Protein AF-A0A920W1B3-F1 (afdb_monomer)

Mean predicted aligned error: 7.69 Å

Secondary structure (DSSP, 8-state):
-HHHHHHHHHHHHHHHHHTT---EE-TT--TTTHHHHHT-TT--EE---HHHHHHHHHH-HHHHH--

Structure (mmCIF, N/CA/C/O backbone):
data_AF-A0A920W1B3-F1
#
_entry.id   AF-A0A920W1B3-F1
#
loop_
_atom_site.group_PDB
_atom_site.id
_atom_site.type_symbol
_atom_site.label_atom_id
_atom_site.label_alt_id
_atom_site.label_comp_id
_atom_site.label_asym_id
_atom_site.label_entity_id
_atom_site.label_seq_id
_atom_site.pdbx_PDB_ins_code
_atom_site.Cartn_x
_atom_site.Cartn_y
_atom_site.Cartn_z
_atom_site.occupancy
_atom_site.B_iso_or_equiv
_atom_site.auth_seq_id
_atom_site.auth_comp_id
_atom_site.auth_asym_id
_atom_site.auth_atom_id
_atom_site.pdbx_PDB_model_num
ATOM 1 N N . MET A 1 1 ? -5.582 18.365 0.518 1.00 61.72 1 MET A N 1
ATOM 2 C CA . MET A 1 1 ? -6.344 17.547 -0.459 1.00 61.72 1 MET A CA 1
ATOM 3 C C . MET A 1 1 ? -6.003 16.067 -0.302 1.00 61.72 1 MET A C 1
ATOM 5 O O . MET A 1 1 ? -6.912 15.286 -0.078 1.00 61.72 1 MET A O 1
ATOM 9 N N . TRP A 1 2 ? -4.711 15.719 -0.287 1.00 76.81 2 TRP A N 1
ATOM 10 C CA . TRP A 1 2 ? -4.179 14.364 -0.067 1.00 76.81 2 TRP A CA 1
ATOM 11 C C . TRP A 1 2 ? -4.665 13.650 1.211 1.00 76.81 2 TRP A C 1
ATOM 13 O O . TRP A 1 2 ? -5.177 12.540 1.140 1.00 76.81 2 TRP A O 1
ATOM 23 N N . GLU A 1 3 ? -4.589 14.301 2.375 1.00 78.69 3 GLU A N 1
ATOM 24 C CA . GLU A 1 3 ? -4.961 13.685 3.664 1.00 78.69 3 GLU A CA 1
ATOM 25 C C . GLU A 1 3 ? -6.430 13.245 3.738 1.00 78.69 3 GLU A C 1
ATOM 27 O O . GLU A 1 3 ? -6.750 12.228 4.350 1.00 78.69 3 GLU A O 1
ATOM 32 N N . LYS A 1 4 ? -7.335 13.990 3.087 1.00 83.56 4 LYS A N 1
ATOM 33 C CA . LYS A 1 4 ? -8.762 13.645 3.047 1.00 83.56 4 LYS A CA 1
ATOM 34 C C . LYS A 1 4 ? -8.998 12.363 2.255 1.00 83.56 4 LYS A C 1
ATOM 36 O O . LYS A 1 4 ? -9.789 11.529 2.682 1.00 83.56 4 LYS A O 1
ATOM 41 N N . GLU A 1 5 ? -8.307 12.206 1.131 1.00 82.50 5 GLU A N 1
ATOM 42 C CA . GLU A 1 5 ? -8.403 11.009 0.297 1.00 82.50 5 GLU A CA 1
ATOM 43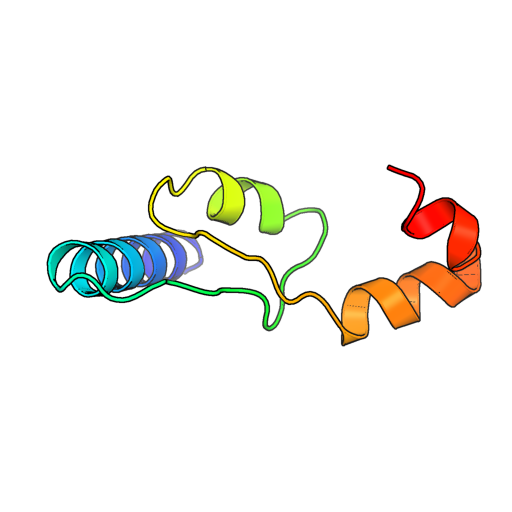 C C . GLU A 1 5 ? -7.777 9.796 0.986 1.00 82.50 5 GLU A C 1
ATOM 45 O O . GLU A 1 5 ? -8.390 8.731 1.016 1.00 82.50 5 GLU A O 1
ATOM 50 N N . LEU A 1 6 ? -6.631 9.973 1.652 1.00 81.69 6 LEU A N 1
ATOM 51 C CA . LEU A 1 6 ? -6.017 8.912 2.452 1.00 81.69 6 LEU A CA 1
ATOM 52 C C . LEU A 1 6 ? -6.956 8.432 3.570 1.00 81.69 6 LEU A C 1
ATOM 54 O O . LEU A 1 6 ? -7.170 7.231 3.727 1.00 81.69 6 LEU A O 1
ATOM 58 N N . LEU A 1 7 ? -7.583 9.361 4.298 1.00 83.56 7 LEU A N 1
ATOM 59 C CA . LEU A 1 7 ? -8.544 9.025 5.349 1.00 83.56 7 LEU A CA 1
ATOM 60 C C . LEU A 1 7 ? -9.797 8.332 4.790 1.00 83.56 7 LEU A C 1
ATOM 62 O O . LEU A 1 7 ? -10.358 7.449 5.440 1.00 83.56 7 LEU A O 1
ATOM 66 N N . ARG A 1 8 ? -10.255 8.718 3.593 1.00 84.88 8 ARG A N 1
ATOM 67 C CA . ARG A 1 8 ? -11.369 8.043 2.909 1.00 84.88 8 ARG A CA 1
ATOM 68 C C . ARG A 1 8 ? -11.016 6.604 2.554 1.00 84.88 8 ARG A C 1
ATOM 70 O O . ARG A 1 8 ? -11.840 5.727 2.798 1.00 84.88 8 ARG A O 1
ATOM 77 N N . ILE A 1 9 ? -9.812 6.364 2.036 1.00 84.50 9 ILE A N 1
ATOM 78 C CA . ILE A 1 9 ? -9.326 5.016 1.720 1.00 84.50 9 ILE A CA 1
ATOM 79 C C . ILE A 1 9 ? -9.248 4.176 2.997 1.00 84.50 9 ILE A C 1
ATOM 81 O O . ILE A 1 9 ? -9.831 3.102 3.034 1.00 84.50 9 ILE A O 1
ATOM 85 N N . GLN A 1 10 ? -8.646 4.691 4.073 1.00 84.38 10 GLN A N 1
ATOM 86 C CA . GLN A 1 10 ? -8.568 3.977 5.356 1.00 84.38 10 GLN A CA 1
ATOM 87 C C . GLN A 1 10 ? -9.950 3.615 5.913 1.00 84.38 10 GLN A C 1
ATOM 89 O O . GLN A 1 10 ? -10.175 2.486 6.344 1.00 84.38 10 GLN A O 1
ATOM 94 N N . LYS A 1 11 ? -10.908 4.551 5.869 1.00 87.50 11 LYS A N 1
ATOM 95 C CA . LYS A 1 11 ? -12.287 4.292 6.308 1.00 87.50 11 LYS A CA 1
ATOM 96 C C . LYS A 1 11 ? -12.978 3.237 5.449 1.00 87.50 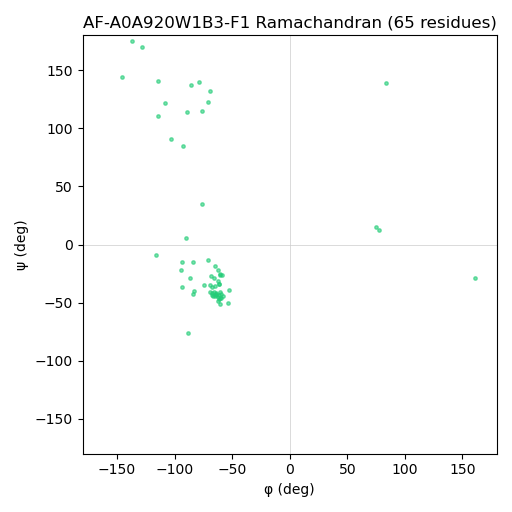11 LYS A C 1
ATOM 98 O O . LYS A 1 11 ? -13.674 2.390 5.998 1.00 87.50 11 LYS A O 1
ATOM 103 N N . ALA A 1 12 ? -12.793 3.279 4.131 1.00 86.12 12 ALA A N 1
ATOM 104 C CA . ALA A 1 12 ? -13.363 2.291 3.220 1.00 86.12 12 ALA A CA 1
ATOM 105 C C . ALA A 1 12 ? -12.749 0.899 3.437 1.00 86.12 12 ALA A C 1
ATOM 107 O O . ALA A 1 12 ? -13.494 -0.074 3.539 1.00 86.12 12 ALA A O 1
ATOM 108 N N . SER A 1 13 ? -11.423 0.814 3.586 1.00 85.56 13 SER A N 1
ATOM 109 C CA . SER A 1 13 ? -10.712 -0.432 3.888 1.00 85.56 13 SER A CA 1
ATOM 110 C C . SER A 1 13 ? -11.172 -1.026 5.214 1.00 85.56 13 SER A C 1
ATOM 112 O O . SER A 1 13 ? -11.513 -2.203 5.281 1.00 85.56 13 SER A O 1
ATOM 114 N N . LYS A 1 14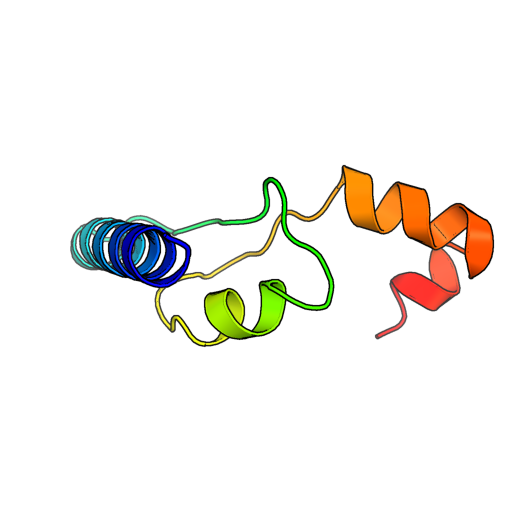 ? -11.282 -0.198 6.258 1.00 87.31 14 LYS A N 1
ATOM 115 C CA . LYS A 1 14 ? -11.798 -0.642 7.551 1.00 87.31 14 LYS A CA 1
ATOM 116 C C . LYS A 1 14 ? -13.239 -1.130 7.470 1.00 87.31 14 LYS A C 1
ATOM 118 O O . LYS A 1 14 ? -13.543 -2.192 7.992 1.00 87.31 14 LYS A O 1
ATOM 123 N N . TYR A 1 15 ? -14.107 -0.391 6.789 1.00 88.62 15 TYR A N 1
ATOM 124 C CA . TYR A 1 15 ? -15.506 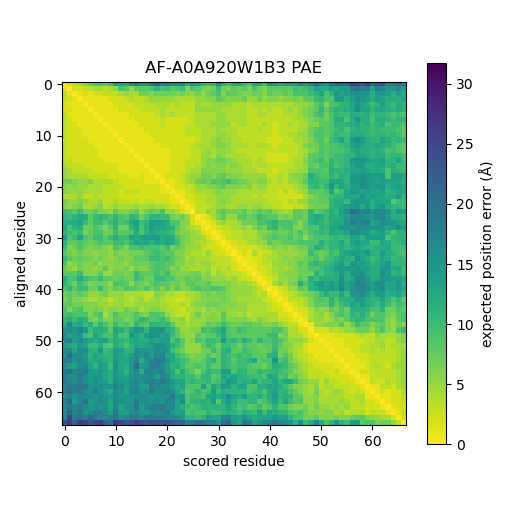-0.776 6.636 1.00 88.62 15 TYR A CA 1
ATOM 125 C C . TYR A 1 15 ? -15.663 -2.116 5.899 1.00 88.62 15 TYR A C 1
ATOM 127 O O . TYR A 1 15 ? -16.428 -2.969 6.336 1.00 88.62 15 TYR A O 1
ATOM 135 N N . ALA A 1 16 ? -14.909 -2.330 4.818 1.00 86.06 16 ALA A N 1
ATOM 136 C CA . ALA A 1 16 ? -14.910 -3.591 4.081 1.00 86.06 16 ALA A CA 1
ATOM 137 C C . ALA A 1 16 ? -14.362 -4.759 4.924 1.00 86.06 16 ALA A C 1
ATOM 139 O O . ALA A 1 16 ? -14.986 -5.819 4.971 1.00 86.06 16 ALA A O 1
ATOM 140 N N . SER A 1 17 ? -13.259 -4.542 5.647 1.00 87.81 17 SER A N 1
ATOM 141 C CA . SER A 1 17 ? -12.665 -5.543 6.540 1.00 87.81 17 SER A CA 1
ATOM 142 C C . SER A 1 17 ? -13.592 -5.915 7.703 1.00 87.81 17 SER A C 1
ATOM 144 O O . SER A 1 17 ? -13.783 -7.099 7.976 1.00 87.81 17 SER A O 1
ATOM 146 N N . ASP A 1 18 ? -14.258 -4.933 8.323 1.00 89.25 18 ASP A N 1
ATOM 147 C CA . ASP A 1 18 ? -15.238 -5.160 9.396 1.00 89.25 18 ASP A CA 1
ATOM 148 C C . ASP A 1 18 ? -16.455 -5.983 8.898 1.00 89.25 18 ASP A C 1
ATOM 150 O O . ASP A 1 18 ? -17.127 -6.640 9.692 1.00 89.25 18 ASP A O 1
ATOM 154 N N . MET A 1 19 ? -16.723 -6.003 7.583 1.00 89.00 19 MET A N 1
ATOM 155 C CA . MET A 1 19 ? -17.736 -6.857 6.939 1.00 89.00 19 MET A CA 1
ATOM 156 C C . MET A 1 19 ? -17.204 -8.230 6.486 1.00 89.00 19 MET A C 1
ATOM 158 O O . MET A 1 19 ? -17.932 -8.989 5.847 1.00 89.00 19 MET A O 1
ATOM 162 N N . GLY A 1 20 ? -15.950 -8.565 6.800 1.00 86.12 20 GLY A N 1
ATOM 163 C CA . GLY A 1 20 ? -15.305 -9.820 6.405 1.00 86.12 20 GLY A CA 1
ATOM 164 C C . GLY A 1 20 ? -14.901 -9.880 4.930 1.00 86.12 20 GLY A C 1
ATOM 165 O O . GLY A 1 20 ? -14.634 -10.965 4.412 1.00 86.12 20 GLY A O 1
ATOM 166 N N . LEU A 1 21 ? -14.871 -8.738 4.235 1.00 81.44 21 LEU A N 1
ATOM 167 C CA . LEU A 1 21 ? -14.400 -8.659 2.857 1.00 81.44 21 LEU A CA 1
ATOM 168 C C . LEU A 1 21 ? -12.884 -8.483 2.831 1.00 81.44 21 LEU A C 1
ATOM 170 O O . LEU A 1 21 ? -12.327 -7.659 3.557 1.00 81.44 21 LEU A O 1
ATOM 174 N N . ARG A 1 22 ? -12.236 -9.209 1.919 1.00 79.00 22 ARG A N 1
ATOM 175 C CA . ARG A 1 22 ? -10.824 -8.997 1.597 1.00 79.00 22 ARG A CA 1
ATOM 176 C C . ARG A 1 22 ? -10.670 -7.661 0.882 1.00 79.00 22 ARG A C 1
ATOM 178 O O . ARG A 1 22 ? -11.411 -7.374 -0.061 1.00 79.00 22 ARG A O 1
ATOM 185 N N . VAL A 1 23 ? -9.714 -6.848 1.320 1.00 79.44 23 VAL A N 1
ATOM 186 C CA . VAL A 1 23 ? -9.513 -5.497 0.784 1.00 79.44 23 VAL A CA 1
ATOM 187 C C . VAL A 1 23 ? -8.252 -5.447 -0.061 1.00 79.44 23 VAL A C 1
ATOM 189 O O . VAL A 1 23 ? -7.149 -5.703 0.422 1.00 79.44 23 VAL A O 1
ATOM 192 N N . PHE A 1 24 ? -8.422 -5.056 -1.321 1.00 80.19 24 PHE A N 1
ATOM 193 C CA . PHE A 1 24 ? -7.335 -4.884 -2.278 1.00 80.19 24 PHE A CA 1
ATOM 194 C C . PHE A 1 24 ? -7.198 -3.414 -2.675 1.00 80.19 24 PHE A C 1
ATOM 196 O O . PHE A 1 24 ? -8.195 -2.722 -2.887 1.00 80.19 24 PHE A O 1
ATOM 203 N N . ALA A 1 25 ? -5.962 -2.940 -2.814 1.00 80.00 25 ALA A N 1
ATOM 204 C CA . ALA A 1 25 ? -5.648 -1.611 -3.340 1.00 80.00 25 ALA A CA 1
ATOM 205 C C . ALA A 1 25 ? -4.622 -1.718 -4.479 1.00 80.00 25 ALA A C 1
ATOM 207 O O . ALA A 1 25 ? -4.079 -2.789 -4.723 1.00 80.00 25 ALA A O 1
ATOM 208 N N . GLY A 1 26 ? -4.357 -0.640 -5.224 1.00 70.50 26 GLY A N 1
ATOM 209 C CA . GLY A 1 26 ? -3.337 -0.710 -6.283 1.00 70.50 26 GLY A CA 1
ATOM 210 C C . GLY A 1 26 ? -3.393 0.358 -7.369 1.00 70.50 26 GLY A C 1
ATOM 211 O O . GLY A 1 26 ? -2.357 0.732 -7.919 1.00 70.50 26 GLY A O 1
ATOM 212 N N . HIS A 1 27 ? -4.574 0.895 -7.681 1.00 74.00 27 HIS A N 1
ATOM 213 C CA . HIS A 1 27 ? -4.698 1.855 -8.777 1.00 74.00 27 HIS A CA 1
ATOM 214 C C . HIS A 1 27 ? -4.053 3.207 -8.426 1.00 74.00 27 HIS A C 1
ATOM 216 O O . HIS A 1 27 ? -4.422 3.837 -7.438 1.00 74.00 27 HIS A O 1
ATOM 222 N N . GLY A 1 28 ? -3.088 3.651 -9.239 1.00 64.12 28 GLY A N 1
ATOM 223 C CA . GLY A 1 28 ? -2.397 4.934 -9.055 1.00 64.12 28 GLY A CA 1
ATOM 224 C C . GLY A 1 28 ? -1.326 4.952 -7.956 1.00 64.12 28 GLY A C 1
ATOM 225 O O . GLY A 1 28 ? -0.860 6.031 -7.580 1.00 64.12 28 GLY A O 1
ATOM 226 N N . LEU A 1 29 ? -0.923 3.785 -7.437 1.00 72.25 29 LEU A N 1
ATOM 227 C CA . LEU A 1 29 ? 0.154 3.708 -6.450 1.00 72.25 29 LEU A CA 1
ATOM 228 C C . LEU A 1 29 ? 1.539 3.823 -7.105 1.00 72.25 29 LEU A C 1
ATOM 230 O O . LEU A 1 29 ? 1.792 3.263 -8.171 1.00 72.25 29 LEU A O 1
ATOM 234 N N . ASN A 1 30 ? 2.433 4.553 -6.444 1.00 66.56 30 ASN A N 1
ATOM 235 C CA . ASN A 1 30 ? 3.841 4.747 -6.786 1.00 66.56 30 ASN A CA 1
ATOM 236 C C . ASN A 1 30 ? 4.707 4.651 -5.511 1.00 66.56 30 ASN A C 1
ATOM 238 O O . ASN A 1 30 ? 4.175 4.531 -4.407 1.00 66.56 30 ASN A O 1
ATOM 242 N N . TYR A 1 31 ? 6.039 4.712 -5.634 1.00 64.38 31 TYR A N 1
ATOM 243 C CA . TYR A 1 31 ? 6.945 4.545 -4.482 1.00 64.38 31 TYR A CA 1
ATOM 244 C C . TYR A 1 31 ? 6.731 5.554 -3.341 1.00 64.38 31 TYR A C 1
ATOM 246 O O . TYR A 1 31 ? 7.015 5.230 -2.184 1.00 64.38 31 TYR A O 1
ATOM 254 N N . ASP A 1 32 ? 6.208 6.742 -3.642 1.00 70.69 32 ASP A N 1
ATOM 255 C CA . ASP A 1 32 ? 6.025 7.807 -2.657 1.00 70.69 32 ASP A CA 1
ATOM 256 C C . ASP A 1 32 ? 4.734 7.626 -1.856 1.00 70.69 32 ASP A C 1
ATOM 258 O O . ASP A 1 32 ? 4.713 7.825 -0.641 1.00 70.69 32 ASP A O 1
ATOM 262 N N . ASN A 1 33 ? 3.652 7.207 -2.518 1.00 71.75 33 ASN A N 1
ATOM 263 C CA . ASN A 1 33 ? 2.341 7.094 -1.886 1.00 71.75 33 ASN A CA 1
ATOM 264 C C . ASN A 1 33 ? 2.020 5.691 -1.350 1.00 71.75 33 ASN A C 1
ATOM 266 O O . ASN A 1 33 ? 1.208 5.565 -0.430 1.00 71.75 33 ASN A O 1
ATOM 270 N N . VAL A 1 34 ? 2.687 4.648 -1.857 1.00 76.44 34 VAL A N 1
ATOM 271 C CA . VAL A 1 34 ? 2.417 3.258 -1.469 1.00 76.44 34 VAL A CA 1
ATOM 272 C C . VAL A 1 34 ? 2.678 3.036 0.019 1.00 76.44 34 VAL A C 1
ATOM 274 O O . VAL A 1 34 ? 1.919 2.327 0.668 1.00 76.44 34 VAL A O 1
ATOM 277 N N . LYS A 1 35 ? 3.666 3.725 0.607 1.00 76.88 35 LYS A N 1
ATOM 278 C CA . LYS A 1 35 ? 3.996 3.615 2.038 1.00 76.88 35 LYS A CA 1
ATOM 279 C C . LYS A 1 35 ? 2.823 3.997 2.941 1.00 76.88 35 LYS A C 1
ATOM 281 O O . LYS A 1 35 ? 2.557 3.304 3.914 1.00 76.88 35 LYS A O 1
ATOM 286 N N . ALA A 1 36 ? 2.099 5.066 2.610 1.00 74.75 36 ALA A N 1
ATOM 287 C CA . ALA A 1 36 ? 0.952 5.517 3.400 1.00 74.75 36 ALA A CA 1
ATOM 288 C C . ALA A 1 36 ? -0.236 4.540 3.326 1.00 74.75 36 ALA A C 1
ATOM 290 O O . ALA A 1 36 ? -1.030 4.463 4.261 1.00 74.75 36 ALA A O 1
ATOM 291 N N . ILE A 1 37 ? -0.337 3.788 2.227 1.00 75.56 37 ILE A N 1
ATOM 292 C CA . ILE A 1 37 ? -1.384 2.792 1.981 1.00 75.56 37 ILE A CA 1
ATOM 293 C C . ILE A 1 37 ? -1.030 1.451 2.639 1.00 75.56 37 ILE A C 1
ATOM 295 O O . ILE A 1 37 ? -1.873 0.876 3.315 1.00 75.56 37 ILE A O 1
ATOM 299 N N . VAL A 1 38 ? 0.228 1.004 2.538 1.00 73.25 38 VAL A N 1
ATOM 300 C CA . VAL A 1 38 ? 0.750 -0.224 3.180 1.00 73.25 38 VAL A CA 1
ATOM 301 C C . VAL A 1 38 ? 0.642 -0.174 4.708 1.00 73.25 38 VAL A C 1
ATOM 303 O O . VAL A 1 38 ? 0.539 -1.208 5.356 1.00 73.25 38 VAL A O 1
ATOM 306 N N . LEU A 1 39 ? 0.643 1.022 5.305 1.00 74.94 39 LEU A N 1
ATOM 307 C CA . LEU A 1 39 ? 0.447 1.187 6.749 1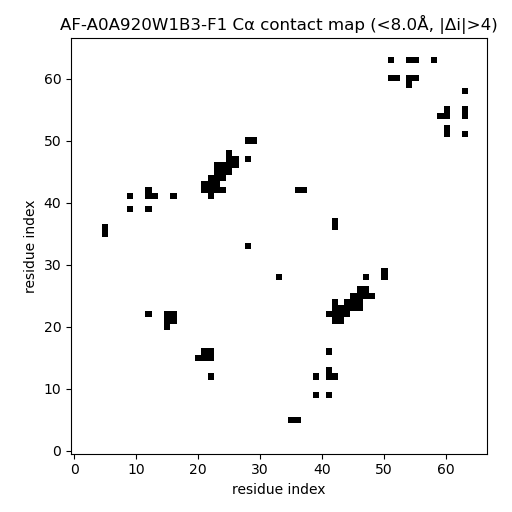.00 74.94 39 LEU A CA 1
ATOM 308 C C . LEU A 1 39 ? -0.993 0.887 7.214 1.00 74.94 39 LEU A C 1
ATOM 310 O O . LEU A 1 39 ? -1.210 0.739 8.418 1.00 74.94 39 LEU A O 1
ATOM 314 N N . SER A 1 40 ? -1.971 0.788 6.305 1.00 73.44 40 SER A N 1
ATOM 315 C CA . SER A 1 40 ? -3.326 0.332 6.638 1.00 73.44 40 SER A CA 1
ATOM 316 C C . SER A 1 40 ? -3.312 -1.185 6.811 1.00 73.44 40 SER A C 1
ATOM 318 O O . SER A 1 40 ? -3.092 -1.922 5.853 1.00 73.44 40 SER A O 1
ATOM 320 N N . ARG A 1 41 ? -3.574 -1.659 8.032 1.00 76.38 41 ARG A N 1
ATOM 321 C CA . ARG A 1 41 ? -3.583 -3.094 8.371 1.00 76.38 41 ARG A CA 1
ATOM 322 C C . ARG A 1 41 ? -4.674 -3.888 7.657 1.00 76.38 41 ARG A C 1
ATOM 324 O O . ARG A 1 41 ? -4.614 -5.108 7.615 1.00 76.38 41 ARG A O 1
ATOM 331 N N . GLU A 1 42 ? -5.677 -3.190 7.151 1.00 82.25 42 GLU A N 1
ATOM 332 C CA . GLU A 1 42 ? -6.880 -3.748 6.554 1.00 82.25 42 GLU A CA 1
ATOM 333 C C . GLU A 1 42 ? -6.688 -4.113 5.079 1.00 82.25 42 GLU A C 1
ATOM 335 O O . GLU A 1 42 ? -7.523 -4.823 4.535 1.00 82.25 42 GLU A O 1
ATOM 340 N N . ILE A 1 43 ? -5.619 -3.637 4.427 1.00 79.50 43 ILE A N 1
ATOM 341 C CA . ILE A 1 43 ? -5.322 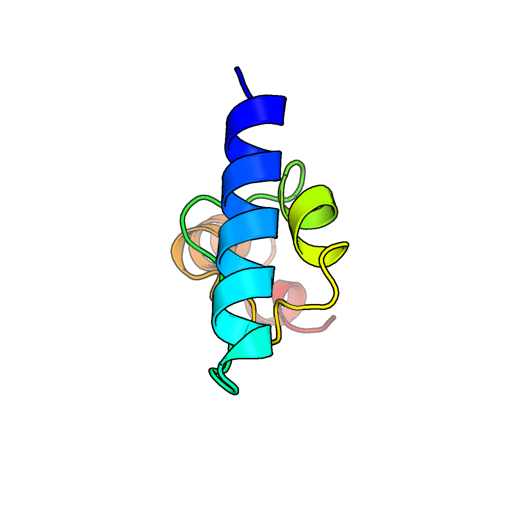-3.929 3.019 1.00 79.50 43 ILE A CA 1
ATOM 342 C C . ILE A 1 43 ? -4.479 -5.202 2.944 1.00 79.50 43 ILE A C 1
ATOM 344 O O . ILE A 1 43 ? -3.329 -5.222 3.375 1.00 79.50 43 ILE A O 1
ATOM 348 N N . GLU A 1 44 ? -5.051 -6.256 2.368 1.00 75.00 44 GLU A N 1
ATOM 349 C CA . GLU A 1 44 ? -4.419 -7.577 2.279 1.00 75.00 44 GLU A CA 1
ATOM 350 C C . GLU A 1 44 ? -3.512 -7.731 1.053 1.00 75.00 44 GLU A C 1
ATOM 352 O O . GLU A 1 44 ? -2.556 -8.501 1.092 1.00 75.00 44 GLU A O 1
ATOM 357 N N . GLU A 1 45 ? -3.801 -7.026 -0.046 1.00 72.31 45 GLU A N 1
ATOM 358 C CA . GLU A 1 45 ? -3.068 -7.180 -1.308 1.00 72.31 45 GLU A CA 1
ATOM 359 C C . GLU A 1 45 ? -2.953 -5.858 -2.074 1.00 72.31 45 GLU A C 1
ATOM 361 O O . GLU A 1 45 ? -3.887 -5.046 -2.111 1.00 72.31 45 GLU A O 1
ATOM 366 N N . LEU A 1 46 ? -1.803 -5.671 -2.729 1.00 72.69 46 LEU A N 1
ATOM 367 C CA . LEU A 1 46 ? -1.528 -4.536 -3.603 1.00 72.69 46 LEU A CA 1
ATOM 368 C C . LEU A 1 46 ? -1.354 -4.986 -5.054 1.00 72.69 46 LEU A C 1
ATOM 370 O O . LEU A 1 46 ? -0.343 -5.574 -5.425 1.00 72.69 46 LEU A O 1
ATOM 374 N N . ASN A 1 47 ? -2.318 -4.625 -5.895 1.00 70.69 47 ASN A N 1
ATOM 375 C CA . ASN A 1 47 ? -2.324 -4.913 -7.323 1.00 70.69 47 ASN A CA 1
ATOM 376 C C . ASN A 1 47 ? -1.704 -3.755 -8.118 1.00 70.69 47 ASN A C 1
ATOM 378 O O . ASN A 1 47 ? -2.393 -2.857 -8.607 1.00 70.69 47 ASN A O 1
ATOM 382 N N . ILE A 1 48 ? -0.373 -3.758 -8.232 1.00 72.31 48 ILE A N 1
ATOM 383 C CA . ILE A 1 48 ? 0.403 -2.703 -8.900 1.00 72.31 48 ILE A CA 1
ATOM 384 C C . ILE A 1 48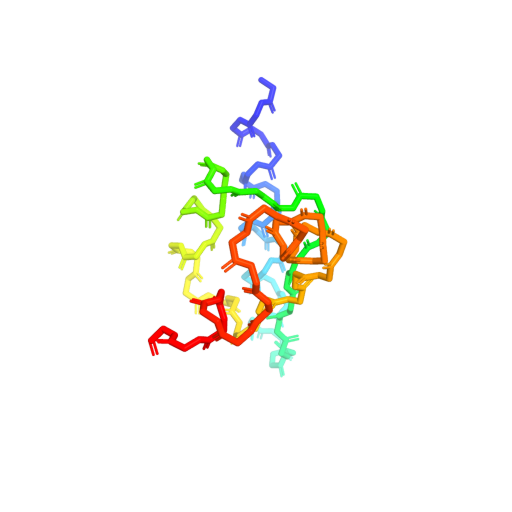 ? 0.846 -3.185 -10.291 1.00 72.31 48 ILE A C 1
ATOM 386 O O . ILE A 1 48 ? 1.910 -3.765 -10.447 1.00 72.31 48 ILE A O 1
ATOM 390 N N . GLY A 1 49 ? 0.041 -2.939 -11.328 1.00 68.19 49 GLY A N 1
ATOM 391 C CA . GLY A 1 49 ? 0.359 -3.367 -12.702 1.00 68.19 49 GLY A CA 1
ATOM 392 C C . GLY A 1 49 ? 1.196 -2.353 -13.491 1.00 68.19 49 GLY A C 1
ATOM 393 O O . GLY A 1 49 ? 2.401 -2.514 -13.673 1.00 68.19 49 GLY A O 1
ATOM 394 N N . HIS A 1 50 ? 0.547 -1.279 -13.956 1.00 70.62 50 HIS A N 1
ATOM 395 C CA . HIS A 1 50 ? 1.128 -0.283 -14.872 1.00 70.62 50 HIS A CA 1
ATOM 396 C C . HIS A 1 50 ? 2.465 0.296 -14.383 1.00 70.62 50 HIS A C 1
ATOM 398 O O . HIS A 1 50 ? 3.392 0.489 -15.165 1.00 70.62 50 HIS A O 1
ATOM 404 N N . PHE A 1 51 ? 2.581 0.542 -13.078 1.00 74.12 51 PHE A N 1
ATOM 405 C CA . PHE A 1 51 ? 3.802 1.068 -12.482 1.00 74.12 51 PHE A CA 1
ATOM 406 C C . PHE A 1 51 ? 4.969 0.070 -12.528 1.00 74.12 51 PHE A C 1
ATOM 408 O O . PHE A 1 51 ? 6.075 0.461 -12.893 1.00 74.12 51 PHE A O 1
ATOM 415 N N . LEU A 1 52 ? 4.733 -1.214 -12.221 1.00 73.94 52 LEU A N 1
ATOM 416 C CA . LEU A 1 52 ? 5.782 -2.236 -12.289 1.00 73.94 52 LEU A CA 1
ATOM 417 C C . LEU A 1 52 ? 6.245 -2.460 -13.730 1.00 73.94 52 LEU A C 1
ATOM 419 O O . LEU A 1 52 ? 7.442 -2.542 -13.990 1.00 73.94 52 LEU A O 1
ATOM 423 N N . VAL A 1 53 ? 5.313 -2.472 -14.686 1.00 80.31 53 VAL A N 1
ATOM 424 C CA . VAL A 1 53 ? 5.652 -2.579 -16.112 1.00 80.31 53 VAL A CA 1
ATOM 425 C C . VAL A 1 53 ? 6.500 -1.384 -16.557 1.00 80.31 53 VAL A C 1
ATOM 427 O O . VAL A 1 53 ? 7.556 -1.584 -17.152 1.00 80.31 53 VAL A O 1
ATOM 430 N N . ALA A 1 54 ? 6.112 -0.154 -16.204 1.00 76.06 54 ALA A N 1
ATOM 431 C CA . ALA A 1 54 ? 6.892 1.042 -16.526 1.00 76.06 54 ALA A CA 1
ATOM 432 C C . ALA A 1 54 ? 8.300 1.019 -15.899 1.00 76.06 54 ALA A C 1
ATOM 434 O O . ALA A 1 54 ? 9.271 1.361 -16.568 1.00 76.06 54 ALA A O 1
ATOM 435 N N . GLN A 1 55 ? 8.435 0.571 -14.646 1.00 76.31 55 GLN A N 1
ATOM 436 C CA . GLN A 1 55 ? 9.738 0.448 -13.979 1.00 76.31 55 GLN A CA 1
ATOM 437 C C . GLN A 1 55 ? 10.611 -0.659 -14.579 1.00 76.31 55 GL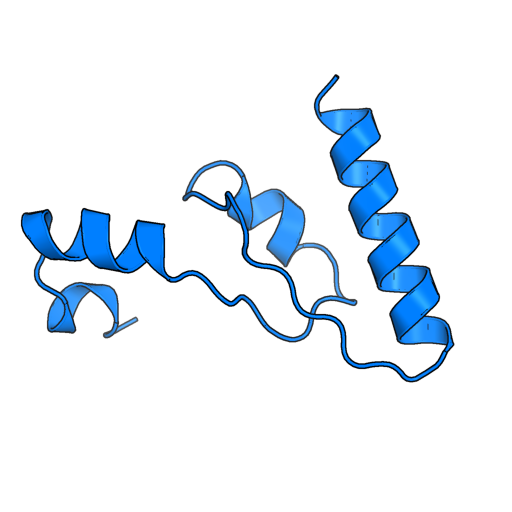N A C 1
ATOM 439 O O . GLN A 1 55 ? 11.826 -0.496 -14.695 1.00 76.31 55 GLN A O 1
ATOM 444 N N . SER A 1 56 ? 10.008 -1.763 -15.025 1.00 83.19 56 SER A N 1
ATOM 445 C CA . SER A 1 56 ? 10.739 -2.894 -15.605 1.00 83.19 56 SER A CA 1
ATOM 446 C C . SER A 1 56 ? 11.534 -2.524 -16.861 1.00 83.19 56 SER A C 1
ATOM 448 O O . SER A 1 56 ? 12.564 -3.140 -17.123 1.00 83.19 56 SER A O 1
ATOM 450 N N . VAL A 1 57 ? 11.122 -1.475 -17.584 1.00 83.00 57 VAL A N 1
ATOM 451 C CA . VAL A 1 57 ? 11.858 -0.932 -18.738 1.00 83.00 57 VAL A CA 1
ATOM 452 C C . VAL A 1 57 ? 13.239 -0.406 -18.331 1.00 83.00 57 VAL A C 1
ATOM 454 O O . VAL A 1 57 ? 14.178 -0.481 -19.117 1.00 83.00 57 VAL A O 1
ATOM 457 N N . TYR A 1 58 ? 13.383 0.099 -17.103 1.00 81.00 58 TYR A N 1
ATOM 458 C CA . TYR A 1 58 ? 14.627 0.699 -16.618 1.00 81.00 58 TYR A CA 1
ATOM 459 C C . TYR A 1 58 ? 15.522 -0.285 -15.865 1.00 81.00 58 TYR A C 1
ATOM 461 O O . TYR A 1 58 ? 16.744 -0.195 -15.965 1.00 81.00 58 TYR A O 1
ATOM 469 N N . VAL A 1 59 ? 14.936 -1.205 -15.093 1.00 83.25 59 VAL A N 1
ATOM 470 C CA . VAL A 1 59 ? 15.699 -2.082 -14.181 1.00 83.25 59 VAL A CA 1
ATOM 471 C C . VAL A 1 59 ? 15.628 -3.572 -14.522 1.00 83.25 5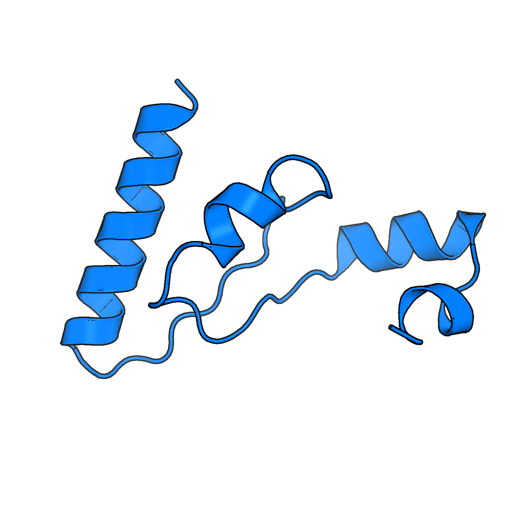9 VAL A C 1
ATOM 473 O O . VAL A 1 59 ? 16.386 -4.352 -13.948 1.00 83.25 59 VAL A O 1
ATOM 476 N N . GLY A 1 60 ? 14.764 -3.964 -15.463 1.00 81.62 60 GLY A N 1
ATOM 477 C CA . GLY A 1 60 ? 14.449 -5.358 -15.781 1.00 81.62 60 GLY A CA 1
ATOM 478 C C . GLY A 1 60 ? 13.389 -5.950 -14.844 1.00 81.62 60 GLY A C 1
ATOM 479 O O . GLY A 1 60 ? 13.402 -5.709 -13.638 1.00 81.62 60 GLY A O 1
ATOM 480 N N . MET A 1 61 ? 12.454 -6.734 -15.393 1.00 81.25 61 MET A N 1
ATOM 481 C CA . MET A 1 61 ? 11.304 -7.258 -14.635 1.00 81.25 61 MET A CA 1
ATOM 482 C C . MET A 1 61 ? 11.702 -8.272 -13.557 1.00 81.25 61 MET A C 1
ATOM 484 O O . MET A 1 61 ? 11.142 -8.256 -12.467 1.00 81.25 61 MET A O 1
ATOM 488 N N . GLU A 1 62 ? 12.705 -9.102 -13.839 1.00 81.50 62 GLU A N 1
ATOM 489 C CA . GLU A 1 62 ? 13.249 -10.069 -12.882 1.00 81.50 62 GLU A CA 1
ATOM 490 C C . GLU A 1 62 ? 13.808 -9.363 -11.642 1.00 81.50 62 GLU A C 1
ATOM 492 O O . GLU A 1 62 ? 13.389 -9.650 -10.526 1.00 81.50 62 GLU A O 1
ATOM 497 N N . LYS A 1 63 ? 14.662 -8.354 -11.847 1.00 79.38 63 LYS A N 1
ATOM 498 C CA . LYS A 1 63 ? 15.273 -7.566 -10.770 1.00 79.38 63 LYS A CA 1
ATOM 499 C C . LYS A 1 63 ? 14.259 -6.736 -9.977 1.00 79.38 63 LYS A C 1
ATOM 501 O O . LYS A 1 63 ? 14.486 -6.425 -8.813 1.00 79.38 63 LYS A O 1
ATOM 506 N N . LEU A 1 64 ? 13.159 -6.339 -10.618 1.00 78.38 64 LEU A N 1
ATOM 507 C CA . LEU A 1 64 ? 12.085 -5.576 -9.985 1.00 78.38 64 LEU A CA 1
ATOM 508 C C . LEU A 1 64 ? 11.222 -6.442 -9.055 1.00 78.38 64 LEU A C 1
ATOM 510 O O . LEU A 1 64 ? 10.734 -5.946 -8.044 1.00 78.38 64 LEU A O 1
ATOM 514 N N . LEU A 1 65 ? 11.012 -7.710 -9.417 1.00 75.56 65 LEU A N 1
ATOM 515 C CA . LEU A 1 65 ? 10.172 -8.653 -8.674 1.00 75.56 65 LEU A CA 1
ATOM 516 C C . LEU A 1 65 ? 10.960 -9.508 -7.674 1.00 75.56 65 LEU A C 1
ATOM 518 O O . LEU A 1 65 ? 10.349 -10.114 -6.799 1.00 75.56 65 LEU A O 1
ATOM 522 N N . SER A 1 66 ? 12.291 -9.551 -7.774 1.00 76.25 66 SER A N 1
ATOM 523 C CA . SER A 1 66 ? 13.184 -10.329 -6.905 1.00 76.25 66 SER A CA 1
ATOM 524 C C . SER A 1 66 ? 13.399 -9.711 -5.512 1.00 76.25 66 SER A C 1
ATOM 526 O O . SER A 1 66 ? 14.520 -9.745 -5.005 1.00 76.25 66 SER A O 1
ATOM 528 N N . GLY A 1 67 ? 12.364 -9.077 -4.949 1.00 56.50 67 GLY A N 1
ATOM 529 C CA . GLY A 1 67 ? 12.386 -8.475 -3.611 1.00 56.50 67 GLY A CA 1
ATOM 530 C C . GLY A 1 67 ? 12.700 -9.472 -2.504 1.00 56.50 67 GLY A C 1
ATOM 531 O O . GLY A 1 67 ? 12.278 -10.644 -2.625 1.00 56.50 67 GLY A O 1
#

Nearest PDB structures (foldseek):
  3o6c-assembly1_A  TM=9.636E-01  e=2.440E-04  Campylobacter jejuni subsp. jejuni NCTC 11168 = ATCC 700819
  1ho1-assembly1_C  TM=9.458E-01  e=6.331E-04  Escherichia coli
  3f4n-assembly5_B  TM=9.524E-01  e=7.767E-04  Yersinia pestis
  5dlc-assembly2_D  TM=9.559E-01  e=3.247E-03  Pseudomonas aeruginosa
  3gk0-assembly1_A  TM=9.561E-01  e=3.983E-03  Burkholderia pseudomallei 1710b

Sequence (67 aa):
MWEKELLRIQKASKYASDMGLRVFAGHGLNYDNVKAIVLSREIEELNIGHFLVAQSVYVGMEKLLSG

Radius of gyration: 13.66 Å; Cα contacts (8 Å, |Δi|>4): 51; chains: 1; bounding box: 33×28×28 Å

pLDDT: mean 77.86, std 6.86, range [56.5, 89.25]

Foldseek 3Di:
DVVVVLVVLLVVLVVCVVVVHAAEEEPPDDPVCVVSVVVRPSHPYYDHDPRLVVVCVPVNNCRSPVD

Solvent-accessible surface area (backbone atoms only — not comparable to full-atom values): 4067 Å² total; per-residue (Å²): 116,68,68,61,53,53,52,50,50,53,52,50,31,45,54,40,37,75,70,75,41,88,28,73,47,34,88,91,53,47,89,81,57,38,60,73,53,68,68,39,87,44,54,78,45,74,60,60,56,73,55,50,59,61,49,23,77,79,65,36,58,67,70,69,68,67,117